Protein AF-A0A497FG04-F1 (afdb_monomer_lite)

Radius of gyration: 17.16 Å; chains: 1; bounding box: 40×21×45 Å

Sequence (90 aa):
MLIGRAGRIAYGLGNFGKAFFYYSVGAYIVFFYVDVVGLDPNLMAVALSIPYGIWNAVNDPLIGFISDRLRTRWGRRIPLIIVGAPLTLL

pLDDT: mean 86.95, std 9.09, range [45.81, 96.69]

Structure (mmCIF, N/CA/C/O backbone):
data_AF-A0A497FG04-F1
#
_entry.id   AF-A0A497FG04-F1
#
loop_
_atom_site.group_PDB
_atom_site.id
_atom_site.type_symbol
_atom_site.label_atom_id
_atom_site.label_alt_id
_atom_site.label_comp_id
_atom_site.label_asym_id
_atom_site.label_entity_id
_atom_site.label_seq_id
_atom_site.pdbx_PDB_ins_code
_atom_site.Cartn_x
_atom_site.Cartn_y
_atom_site.Cartn_z
_atom_site.occupancy
_atom_site.B_iso_or_equiv
_atom_site.auth_seq_id
_atom_site.auth_comp_id
_atom_site.auth_asym_id
_atom_site.auth_atom_id
_atom_site.pdbx_PDB_model_num
ATOM 1 N N . MET A 1 1 ? -14.234 8.415 20.159 1.00 45.81 1 MET A N 1
ATOM 2 C CA . MET A 1 1 ? -12.995 7.618 20.001 1.00 45.81 1 MET A CA 1
ATOM 3 C C . MET A 1 1 ? -11.844 8.395 20.631 1.00 45.81 1 MET A C 1
ATOM 5 O O . MET A 1 1 ? -11.206 9.184 19.952 1.00 45.81 1 MET A O 1
ATOM 9 N N . LEU A 1 2 ? -11.610 8.253 21.937 1.00 49.69 2 LEU A N 1
ATOM 10 C CA . LEU A 1 2 ? -10.436 8.852 22.580 1.00 49.69 2 LEU A CA 1
ATOM 11 C C . LEU A 1 2 ? -9.467 7.727 22.913 1.00 49.69 2 LEU A C 1
ATOM 13 O O . LEU A 1 2 ? -9.507 7.138 23.986 1.00 49.69 2 LEU A O 1
ATOM 17 N N . ILE A 1 3 ? -8.628 7.392 21.938 1.00 69.62 3 ILE A N 1
ATOM 18 C CA . ILE A 1 3 ? -7.489 6.516 22.172 1.00 69.62 3 ILE A CA 1
ATOM 19 C C . ILE A 1 3 ? -6.554 7.280 23.129 1.00 69.62 3 ILE A C 1
ATOM 21 O O . ILE A 1 3 ? -6.087 8.381 22.812 1.00 69.62 3 ILE A O 1
ATOM 25 N N . GLY A 1 4 ? -6.326 6.738 24.331 1.00 85.06 4 GLY A N 1
ATOM 26 C CA . GLY A 1 4 ? -5.405 7.316 25.318 1.00 85.06 4 GLY A CA 1
ATOM 27 C C . GLY A 1 4 ? -3.994 7.522 24.745 1.00 85.06 4 GLY A C 1
ATOM 28 O O . GLY A 1 4 ? -3.674 7.017 23.668 1.00 85.06 4 GLY A O 1
ATOM 29 N N . ARG A 1 5 ? -3.122 8.265 25.445 1.00 84.44 5 ARG A N 1
ATOM 30 C CA . ARG A 1 5 ? -1.753 8.574 24.962 1.00 84.44 5 ARG A CA 1
ATOM 31 C C . ARG A 1 5 ? -0.999 7.320 24.488 1.00 84.44 5 ARG A C 1
ATOM 33 O O . ARG A 1 5 ? -0.444 7.332 23.397 1.00 84.44 5 ARG A O 1
ATOM 40 N N . ALA A 1 6 ? -1.083 6.228 25.249 1.00 84.94 6 ALA A N 1
ATOM 41 C CA . ALA A 1 6 ? -0.470 4.946 24.897 1.00 84.94 6 A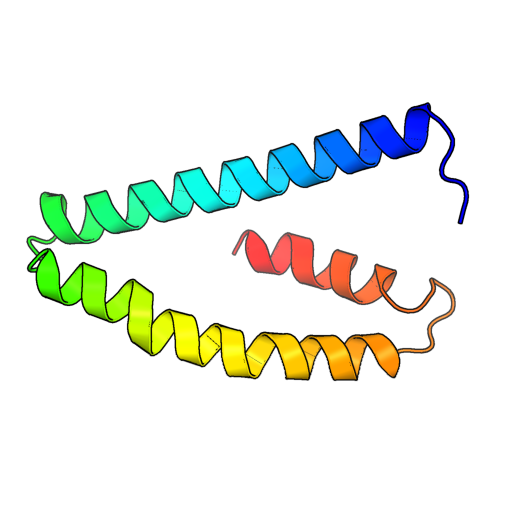LA A CA 1
ATOM 42 C C . ALA A 1 6 ? -0.996 4.366 23.573 1.00 84.94 6 ALA A C 1
ATOM 44 O O . ALA A 1 6 ? -0.213 3.940 22.731 1.00 84.94 6 ALA A O 1
ATOM 45 N N . GLY A 1 7 ? -2.309 4.400 23.333 1.00 84.62 7 GLY A N 1
ATOM 46 C CA . GLY A 1 7 ? -2.865 3.861 22.093 1.00 84.62 7 GLY A CA 1
ATOM 47 C C . GLY A 1 7 ? -2.576 4.738 20.868 1.00 84.62 7 GLY A C 1
ATOM 48 O O . GLY A 1 7 ? -2.473 4.214 19.765 1.00 84.62 7 GLY A O 1
ATOM 49 N N . ARG A 1 8 ? -2.387 6.056 21.039 1.00 83.94 8 ARG A N 1
ATOM 50 C CA . ARG A 1 8 ? -1.912 6.932 19.952 1.00 83.94 8 ARG A CA 1
ATOM 51 C C . ARG A 1 8 ? -0.476 6.600 19.555 1.00 83.94 8 ARG A C 1
ATOM 53 O O . ARG A 1 8 ? -0.181 6.543 18.367 1.00 83.94 8 ARG A O 1
ATOM 60 N N . ILE A 1 9 ? 0.382 6.329 20.539 1.00 89.12 9 ILE A N 1
ATOM 61 C CA . ILE A 1 9 ? 1.762 5.883 20.306 1.00 89.12 9 ILE A CA 1
ATOM 62 C C . ILE A 1 9 ? 1.769 4.511 19.620 1.00 89.12 9 ILE A C 1
ATOM 64 O O . ILE A 1 9 ? 2.445 4.347 18.610 1.00 89.12 9 ILE A O 1
ATOM 68 N N . ALA A 1 10 ? 0.967 3.555 20.100 1.00 85.19 10 ALA A N 1
ATOM 69 C CA . ALA A 1 10 ? 0.848 2.232 19.485 1.00 85.19 10 ALA A CA 1
ATOM 70 C C . ALA A 1 10 ? 0.328 2.301 18.037 1.00 85.19 10 ALA A C 1
ATOM 72 O O . ALA A 1 10 ? 0.864 1.634 17.155 1.00 85.19 10 ALA A O 1
ATOM 73 N N . TYR A 1 11 ? -0.670 3.150 17.766 1.00 83.62 11 TYR A N 1
ATOM 74 C CA . TYR A 1 11 ? -1.160 3.390 16.406 1.00 83.62 11 TYR A CA 1
ATOM 75 C C . TYR A 1 11 ? -0.083 4.019 15.512 1.00 83.62 11 TYR A C 1
ATOM 77 O O . TYR A 1 11 ? 0.091 3.604 14.368 1.00 83.62 11 TYR A O 1
ATOM 85 N N . GLY A 1 12 ? 0.672 4.987 16.042 1.00 87.69 12 GLY A N 1
ATOM 86 C CA . GLY A 1 12 ? 1.797 5.609 15.344 1.00 87.69 12 GLY A CA 1
ATOM 87 C C . GLY A 1 12 ? 2.894 4.607 14.984 1.00 87.69 12 GLY A C 1
ATOM 88 O O . GLY A 1 12 ? 3.319 4.567 13.834 1.00 87.69 12 GLY A O 1
ATOM 89 N N . LEU A 1 13 ? 3.290 3.751 15.929 1.00 88.75 13 LEU A N 1
ATOM 90 C CA . LEU A 1 13 ? 4.258 2.669 15.712 1.00 88.75 13 LEU A CA 1
ATOM 91 C C . LEU A 1 13 ? 3.774 1.663 14.661 1.00 88.75 13 LEU A C 1
ATOM 93 O O . LEU A 1 13 ? 4.535 1.296 13.768 1.00 88.75 13 LEU A O 1
ATOM 97 N N . GLY A 1 14 ? 2.502 1.263 14.722 1.00 85.62 14 GLY A N 1
ATOM 98 C CA . GLY A 1 14 ? 1.911 0.378 13.717 1.00 85.62 14 GLY A CA 1
ATOM 99 C C . GLY A 1 14 ? 1.916 1.004 12.320 1.00 85.62 14 GLY A C 1
ATOM 100 O O . GLY A 1 14 ? 2.295 0.356 11.344 1.00 85.62 14 GLY A O 1
ATOM 101 N N . ASN A 1 15 ? 1.561 2.287 12.215 1.00 88.12 15 ASN A N 1
ATOM 102 C CA . ASN A 1 15 ? 1.600 2.995 10.938 1.00 88.12 15 ASN A CA 1
ATOM 103 C C . ASN A 1 15 ? 3.032 3.200 10.428 1.00 88.12 15 ASN A C 1
ATOM 105 O O . ASN A 1 15 ? 3.256 3.115 9.224 1.00 88.12 15 ASN A O 1
ATOM 109 N N . PHE A 1 16 ? 3.990 3.434 11.326 1.00 91.50 16 PHE A N 1
ATOM 110 C CA . PHE A 1 16 ? 5.402 3.541 10.978 1.00 91.50 16 PHE A CA 1
ATOM 111 C C . PHE A 1 16 ? 5.919 2.241 10.361 1.00 91.50 16 PHE A C 1
ATOM 113 O O . PHE A 1 16 ? 6.462 2.281 9.263 1.00 91.50 16 PHE A O 1
ATOM 120 N N . GLY A 1 17 ? 5.680 1.094 11.006 1.00 88.81 17 GLY A N 1
ATOM 121 C CA . GLY A 1 17 ? 6.093 -0.206 10.468 1.00 88.81 17 GLY A CA 1
ATOM 122 C C . GLY A 1 17 ? 5.486 -0.483 9.090 1.00 88.81 17 GLY A C 1
ATOM 123 O O . GLY A 1 17 ? 6.200 -0.854 8.161 1.00 88.81 17 GLY A O 1
ATOM 124 N N . LYS A 1 18 ? 4.184 -0.205 8.929 1.00 86.38 18 LYS A N 1
ATOM 125 C CA . LYS A 1 18 ? 3.491 -0.338 7.639 1.00 86.38 18 LYS A CA 1
ATOM 126 C C . LYS A 1 18 ? 4.107 0.556 6.557 1.00 86.38 18 LYS A C 1
ATOM 128 O O . LYS A 1 18 ? 4.348 0.097 5.446 1.00 86.38 18 LYS A O 1
ATOM 133 N N . ALA A 1 19 ? 4.334 1.832 6.870 1.00 90.69 19 ALA A N 1
ATOM 134 C CA . ALA A 1 19 ? 4.885 2.795 5.921 1.00 90.69 19 ALA A CA 1
ATOM 135 C C . ALA A 1 19 ? 6.326 2.442 5.542 1.00 90.69 19 ALA A C 1
ATOM 137 O O . ALA A 1 19 ? 6.670 2.475 4.365 1.00 90.69 19 ALA A O 1
ATOM 138 N N . PHE A 1 20 ? 7.141 2.059 6.525 1.00 92.56 20 PHE A N 1
ATOM 139 C CA . PHE A 1 20 ? 8.517 1.637 6.305 1.00 92.56 20 PHE A CA 1
ATOM 140 C C . PHE A 1 20 ? 8.578 0.456 5.336 1.00 92.56 20 PHE A C 1
ATOM 142 O O . PHE A 1 20 ? 9.231 0.557 4.304 1.00 92.56 20 PHE A O 1
ATOM 149 N N . PHE A 1 21 ? 7.817 -0.609 5.606 1.00 88.94 21 PHE A N 1
ATOM 150 C CA . PHE A 1 21 ? 7.762 -1.775 4.725 1.00 88.94 21 PHE A CA 1
ATOM 151 C C . PHE A 1 21 ? 7.330 -1.402 3.300 1.00 88.94 21 PHE A C 1
ATOM 153 O O . PHE A 1 21 ? 8.006 -1.760 2.337 1.00 88.94 21 PHE A O 1
ATOM 160 N N . TYR A 1 22 ? 6.252 -0.624 3.169 1.00 88.62 22 TYR A N 1
ATOM 161 C CA . TYR A 1 22 ? 5.737 -0.185 1.873 1.00 88.62 22 TYR A CA 1
ATOM 162 C C . TYR A 1 22 ? 6.787 0.575 1.046 1.00 88.62 22 TYR A C 1
ATOM 164 O O . TYR A 1 22 ? 6.995 0.262 -0.126 1.00 88.62 22 TYR A O 1
ATOM 172 N N . TYR A 1 23 ? 7.490 1.539 1.651 1.00 92.00 23 TYR A N 1
ATOM 173 C CA . TYR A 1 23 ? 8.512 2.312 0.941 1.00 92.00 23 TYR A CA 1
ATOM 174 C C . TYR A 1 23 ? 9.778 1.501 0.652 1.00 92.00 23 TYR A C 1
ATOM 176 O O . T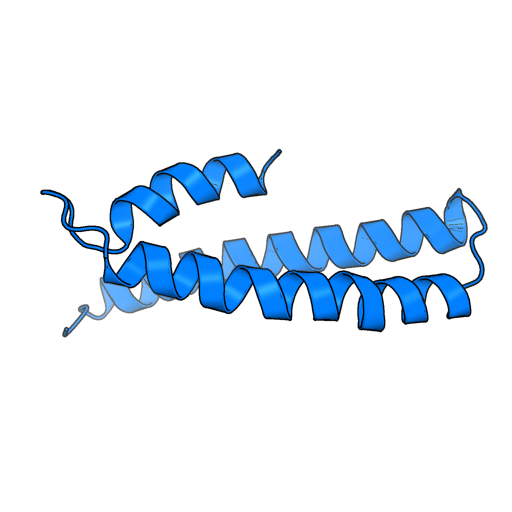YR A 1 23 ? 10.344 1.647 -0.430 1.00 92.00 23 TYR A O 1
ATOM 184 N N . SER A 1 24 ? 10.211 0.633 1.569 1.00 92.94 24 SER A N 1
ATOM 185 C CA . SER A 1 24 ? 11.375 -0.232 1.351 1.00 92.94 24 SER A CA 1
ATOM 186 C C . SER A 1 24 ? 11.156 -1.195 0.184 1.00 92.94 24 SER A C 1
ATOM 188 O O . SER A 1 24 ? 12.009 -1.287 -0.698 1.00 92.94 24 SER A O 1
ATOM 190 N N . VAL A 1 25 ? 10.002 -1.869 0.139 1.00 91.31 25 VAL A N 1
ATOM 191 C CA . VAL A 1 25 ? 9.654 -2.774 -0.966 1.00 91.31 25 VAL A CA 1
ATOM 192 C C . VAL A 1 25 ? 9.478 -1.992 -2.267 1.00 91.31 25 VAL A C 1
ATOM 194 O O . VAL A 1 25 ? 10.022 -2.391 -3.293 1.00 91.31 25 VAL A O 1
ATOM 197 N N . GLY A 1 26 ? 8.791 -0.846 -2.228 1.00 90.88 26 GLY A N 1
ATOM 198 C CA . GLY A 1 26 ? 8.610 0.004 -3.406 1.00 90.88 26 GLY A CA 1
ATOM 199 C C . GLY A 1 26 ? 9.936 0.463 -4.023 1.00 90.88 26 GLY A C 1
ATOM 200 O O . GLY A 1 26 ? 10.115 0.365 -5.235 1.00 90.88 26 GLY A O 1
ATOM 201 N N . ALA A 1 27 ? 10.891 0.897 -3.196 1.00 92.75 27 ALA A N 1
ATOM 202 C CA . ALA A 1 27 ? 12.221 1.294 -3.659 1.00 92.75 27 ALA A CA 1
ATOM 203 C C . ALA A 1 27 ? 12.996 0.113 -4.263 1.00 92.75 27 ALA A C 1
ATOM 205 O O . ALA A 1 27 ? 13.608 0.253 -5.323 1.00 92.75 27 ALA A O 1
ATOM 206 N N . TYR A 1 28 ? 12.930 -1.059 -3.624 1.00 94.25 28 TYR A N 1
ATOM 207 C CA . TYR A 1 28 ? 13.574 -2.268 -4.133 1.00 94.25 28 TYR A CA 1
ATOM 208 C C . TYR A 1 28 ? 13.004 -2.708 -5.486 1.00 94.25 28 TYR A C 1
ATOM 210 O O . TYR A 1 28 ? 13.770 -3.077 -6.370 1.00 94.25 28 TYR A O 1
ATOM 218 N N . ILE A 1 29 ? 11.684 -2.629 -5.679 1.00 92.38 29 ILE A N 1
ATOM 219 C CA . ILE A 1 29 ? 11.035 -2.974 -6.951 1.00 92.38 29 ILE A CA 1
ATOM 220 C C . ILE A 1 29 ? 11.573 -2.095 -8.088 1.00 92.38 29 ILE A C 1
ATOM 222 O O . ILE A 1 29 ? 11.907 -2.616 -9.149 1.00 92.38 29 ILE A O 1
ATOM 226 N N . VAL A 1 30 ? 11.702 -0.781 -7.875 1.00 94.62 30 VAL A N 1
ATOM 227 C CA . VAL A 1 30 ? 12.260 0.121 -8.899 1.00 94.62 30 VAL A CA 1
ATOM 228 C C . VAL A 1 30 ? 13.697 -0.260 -9.239 1.00 94.62 30 VAL A C 1
ATOM 230 O O . VAL A 1 30 ? 13.999 -0.452 -10.414 1.00 94.62 30 VAL A O 1
ATOM 233 N N . PHE A 1 31 ? 14.548 -0.432 -8.224 1.00 95.12 31 PHE A N 1
ATOM 234 C CA . PHE A 1 31 ? 15.936 -0.864 -8.410 1.00 95.12 31 PHE A CA 1
ATOM 235 C C . PHE A 1 31 ? 16.023 -2.196 -9.168 1.00 95.12 31 PHE A C 1
ATOM 237 O O . PHE A 1 31 ? 16.767 -2.327 -10.133 1.00 95.12 31 PHE A O 1
ATOM 244 N N . PHE A 1 32 ? 15.227 -3.190 -8.779 1.00 95.81 32 PHE A N 1
ATOM 245 C CA . PHE A 1 32 ? 15.242 -4.503 -9.412 1.00 95.81 32 PHE A CA 1
ATOM 246 C C . PHE A 1 32 ? 14.863 -4.426 -10.896 1.00 95.81 32 PHE A C 1
ATOM 248 O O . PHE A 1 32 ? 15.574 -4.958 -11.747 1.00 95.81 32 PHE A O 1
ATOM 255 N N . TYR A 1 33 ? 13.767 -3.748 -11.237 1.00 94.88 33 TYR A N 1
ATOM 256 C CA . TYR A 1 33 ? 13.334 -3.691 -12.632 1.00 94.88 33 TYR A CA 1
ATOM 257 C C . TYR A 1 33 ? 14.254 -2.830 -13.499 1.00 94.88 33 TYR A C 1
ATOM 259 O O . TYR A 1 33 ? 14.533 -3.217 -14.630 1.00 94.88 33 TYR A O 1
ATOM 267 N N . VAL A 1 34 ? 14.753 -1.704 -12.991 1.00 96.50 34 VAL A N 1
ATOM 268 C CA . VAL A 1 34 ? 15.598 -0.796 -13.779 1.00 96.50 34 VAL A CA 1
ATOM 269 C C . VAL A 1 34 ? 17.042 -1.290 -13.851 1.00 96.50 34 VAL A C 1
ATOM 271 O O . VAL A 1 34 ? 17.566 -1.467 -14.947 1.00 96.50 34 VAL A O 1
ATOM 274 N N . ASP A 1 35 ? 17.677 -1.557 -12.710 1.00 96.31 35 ASP A N 1
ATOM 275 C CA . ASP A 1 35 ? 19.117 -1.831 -12.649 1.00 96.31 35 ASP A CA 1
ATOM 276 C C . ASP A 1 35 ? 19.461 -3.315 -12.846 1.00 96.31 35 ASP A C 1
ATOM 278 O O . ASP A 1 35 ? 20.517 -3.630 -13.393 1.00 96.31 35 ASP A O 1
ATOM 282 N N . VAL A 1 36 ? 18.593 -4.245 -12.422 1.00 96.69 36 VAL A N 1
ATOM 283 C CA . VAL A 1 36 ? 18.862 -5.695 -12.539 1.00 96.69 36 VAL A CA 1
ATOM 284 C C . VAL A 1 36 ? 18.275 -6.277 -13.823 1.00 96.69 36 VAL A C 1
ATOM 286 O O . VAL A 1 36 ? 18.956 -7.016 -14.532 1.00 96.69 36 VAL A O 1
ATOM 289 N N . VAL A 1 37 ? 17.015 -5.959 -14.132 1.00 96.31 37 VAL A N 1
ATOM 290 C CA . VAL A 1 37 ? 16.326 -6.459 -15.338 1.00 96.31 37 VAL A CA 1
ATOM 291 C C . VAL A 1 37 ? 16.621 -5.590 -16.569 1.00 96.31 37 VAL A C 1
ATOM 293 O O . VAL A 1 37 ? 16.510 -6.076 -17.694 1.00 96.31 37 VAL A O 1
ATOM 296 N N . GLY A 1 38 ? 17.034 -4.331 -16.382 1.00 94.50 38 GLY A N 1
ATOM 297 C CA . GLY A 1 38 ? 17.327 -3.409 -17.483 1.00 94.50 38 GLY A CA 1
ATOM 298 C C . GLY A 1 38 ? 16.081 -2.789 -18.122 1.00 94.50 38 GLY A C 1
ATOM 299 O O . GLY A 1 38 ? 16.112 -2.419 -19.296 1.00 94.50 38 GLY A O 1
ATOM 300 N N . LEU A 1 39 ? 14.963 -2.716 -17.392 1.00 95.88 39 LEU A N 1
ATOM 301 C CA . LEU A 1 39 ? 13.739 -2.070 -17.863 1.00 95.88 39 LEU A CA 1
ATOM 302 C C . LEU A 1 39 ? 13.966 -0.562 -18.030 1.00 95.88 39 LEU A C 1
ATOM 304 O O . LEU A 1 39 ? 14.572 0.082 -17.176 1.00 95.88 39 LEU A O 1
ATOM 308 N N . ASP A 1 40 ? 13.413 0.015 -19.099 1.00 96.00 40 ASP A N 1
ATOM 309 C CA . ASP A 1 40 ? 13.435 1.464 -19.313 1.00 96.00 40 ASP A CA 1
ATOM 310 C C . ASP A 1 40 ? 12.824 2.200 -18.093 1.00 96.00 40 ASP A C 1
ATOM 312 O O . ASP A 1 40 ? 11.662 1.940 -17.739 1.00 96.00 40 ASP A O 1
ATOM 316 N N . PRO A 1 41 ? 13.559 3.137 -17.460 1.00 93.88 41 PRO A N 1
ATOM 317 C CA . PRO A 1 41 ? 13.061 3.922 -16.331 1.00 93.88 41 PRO A CA 1
ATOM 318 C C . PRO A 1 41 ? 11.737 4.644 -16.614 1.00 93.88 41 PRO A C 1
ATOM 320 O O . PRO A 1 41 ? 10.897 4.766 -15.719 1.00 93.88 41 PRO A O 1
ATOM 323 N N . ASN A 1 42 ? 11.513 5.090 -17.853 1.00 95.94 42 ASN A N 1
ATOM 324 C CA . ASN A 1 42 ? 10.276 5.755 -18.254 1.00 95.94 42 ASN A CA 1
ATOM 325 C C . ASN A 1 42 ? 9.095 4.781 -18.241 1.00 95.94 42 ASN A C 1
ATOM 327 O O . ASN A 1 42 ? 8.011 5.136 -17.777 1.00 95.94 42 ASN A O 1
ATOM 331 N N . LEU A 1 43 ? 9.298 3.541 -18.700 1.00 94.19 43 LEU A N 1
ATOM 332 C CA . LEU A 1 43 ? 8.263 2.507 -18.636 1.00 94.19 43 LEU A CA 1
ATOM 333 C C . LEU A 1 43 ? 7.942 2.145 -17.186 1.00 94.19 43 LEU A C 1
ATOM 335 O O . LEU A 1 43 ? 6.767 2.002 -16.845 1.00 94.19 43 LEU A O 1
ATOM 339 N N . MET A 1 44 ? 8.955 2.070 -16.318 1.00 94.44 44 MET A N 1
ATOM 340 C CA . MET A 1 44 ? 8.749 1.826 -14.889 1.00 94.44 44 MET A CA 1
ATOM 341 C C . MET A 1 44 ? 7.948 2.957 -14.226 1.00 94.44 44 MET A C 1
ATOM 343 O O . MET A 1 44 ? 6.992 2.700 -13.490 1.00 94.44 44 MET A O 1
ATOM 347 N N . ALA A 1 45 ? 8.280 4.214 -14.533 1.00 92.00 45 ALA A N 1
ATOM 348 C CA . ALA A 1 45 ? 7.549 5.376 -14.035 1.00 92.00 45 ALA A CA 1
ATOM 349 C C . ALA A 1 45 ? 6.082 5.371 -14.4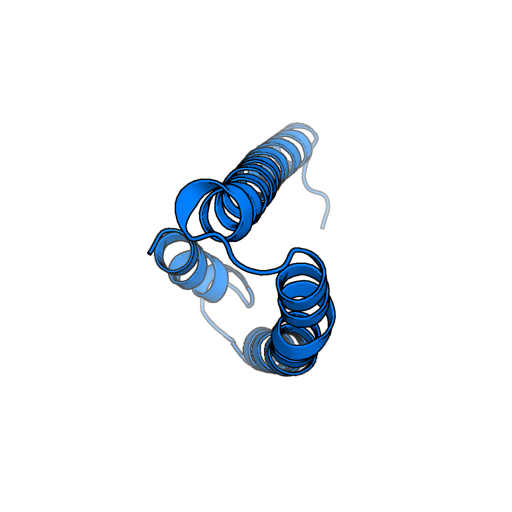98 1.00 92.00 45 ALA A C 1
ATOM 351 O O . ALA A 1 45 ? 5.173 5.606 -13.695 1.00 92.00 45 ALA A O 1
ATOM 352 N N . VAL A 1 46 ? 5.830 5.041 -15.769 1.00 94.75 46 VAL A N 1
ATOM 353 C CA . VAL A 1 46 ? 4.469 4.913 -16.310 1.00 94.75 46 VAL A CA 1
ATOM 354 C C . VAL A 1 46 ? 3.712 3.774 -15.624 1.00 94.75 46 VAL A C 1
ATOM 356 O O . VAL A 1 46 ? 2.559 3.968 -15.235 1.00 94.75 46 VAL A O 1
ATOM 359 N N . ALA A 1 47 ? 4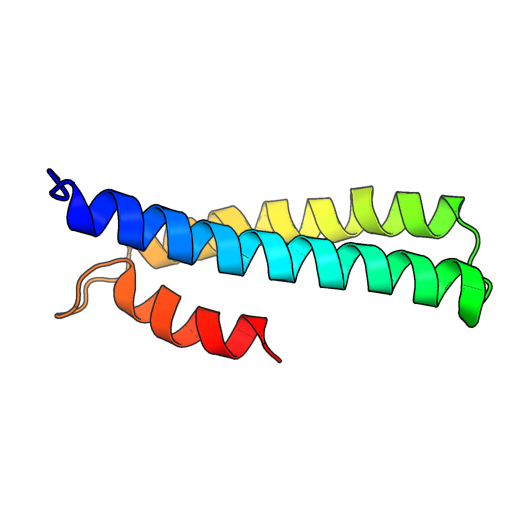.353 2.622 -15.410 1.00 91.38 47 ALA A N 1
ATOM 360 C CA . ALA A 1 47 ? 3.747 1.456 -14.767 1.00 91.38 47 ALA A CA 1
ATOM 361 C C . ALA A 1 47 ? 3.320 1.729 -13.311 1.00 91.38 47 ALA A C 1
ATOM 363 O O . ALA A 1 47 ? 2.214 1.359 -12.903 1.00 91.38 47 ALA A O 1
ATOM 364 N N . LEU A 1 48 ? 4.159 2.429 -12.543 1.00 90.38 48 LEU A N 1
ATOM 365 C CA . LEU A 1 48 ? 3.850 2.830 -11.165 1.00 90.38 48 LEU A CA 1
ATOM 366 C C . LEU A 1 48 ? 2.822 3.965 -11.066 1.00 90.38 48 LEU A C 1
ATOM 368 O O . LEU A 1 48 ? 2.188 4.123 -10.025 1.00 90.38 48 LEU A O 1
ATOM 372 N N . SER A 1 49 ? 2.643 4.762 -12.120 1.00 89.19 49 SER A N 1
ATOM 373 C CA . SER A 1 49 ? 1.710 5.895 -12.093 1.00 89.19 49 SER A CA 1
ATOM 374 C C . SER A 1 49 ? 0.319 5.500 -12.582 1.00 89.19 49 SER A C 1
ATOM 376 O O . SER A 1 49 ? -0.680 5.821 -11.942 1.00 89.19 49 SER A O 1
ATOM 378 N N . ILE A 1 50 ? 0.245 4.796 -13.716 1.00 93.88 50 ILE A N 1
ATOM 379 C CA . ILE A 1 50 ? -1.016 4.534 -14.415 1.00 93.88 50 ILE A CA 1
ATOM 380 C C . ILE A 1 50 ? -1.625 3.196 -13.964 1.00 93.88 50 ILE A C 1
ATOM 382 O O . ILE A 1 50 ? -2.625 3.246 -13.250 1.00 93.88 50 ILE A O 1
ATOM 386 N N . PRO A 1 51 ? -1.068 2.008 -14.292 1.00 91.94 51 PRO A N 1
ATOM 387 C CA . PRO A 1 51 ? -1.624 0.733 -13.836 1.00 91.94 51 PRO A CA 1
ATOM 388 C C . PRO A 1 51 ? -1.821 0.658 -12.324 1.00 91.94 51 PRO A C 1
ATOM 390 O O . PRO A 1 51 ? -2.903 0.304 -11.859 1.00 91.94 51 PRO A O 1
ATOM 393 N N . TYR A 1 52 ? -0.798 1.031 -11.554 1.00 90.25 52 TYR A N 1
ATOM 394 C CA . TYR A 1 52 ? -0.873 0.990 -10.097 1.00 90.25 52 TYR A CA 1
ATOM 395 C C . TYR A 1 52 ? -1.872 2.017 -9.537 1.00 90.25 52 TYR A C 1
ATOM 397 O O . TYR A 1 52 ? -2.644 1.705 -8.631 1.00 90.25 52 TYR A O 1
ATOM 405 N N . GLY A 1 53 ? -1.927 3.221 -10.116 1.00 90.12 53 GLY A N 1
ATOM 406 C CA . GLY A 1 53 ? -2.920 4.233 -9.757 1.00 90.12 53 GLY A CA 1
ATOM 407 C C . GLY A 1 53 ? -4.354 3.772 -10.030 1.00 90.12 53 GLY A C 1
ATOM 408 O O . GLY A 1 53 ? -5.209 3.887 -9.155 1.00 90.12 53 GLY A O 1
ATOM 409 N N . ILE A 1 54 ? -4.610 3.187 -11.204 1.00 94.75 54 ILE A N 1
ATOM 410 C CA . ILE A 1 54 ? -5.920 2.631 -11.580 1.00 94.75 54 ILE A CA 1
ATOM 411 C C . ILE A 1 54 ? -6.303 1.484 -10.643 1.00 94.75 54 ILE A C 1
ATOM 413 O O . ILE A 1 54 ? -7.437 1.432 -10.167 1.00 94.75 54 ILE A O 1
ATOM 417 N N . TRP A 1 55 ? -5.359 0.590 -10.342 1.00 92.44 55 TRP A N 1
ATOM 418 C CA . TRP A 1 55 ? -5.577 -0.501 -9.398 1.00 92.44 55 TRP A CA 1
ATOM 419 C C . TRP A 1 55 ? -6.036 0.023 -8.033 1.00 92.44 55 TRP A C 1
ATOM 421 O O . TRP A 1 55 ? -7.053 -0.438 -7.515 1.00 92.44 55 TRP A O 1
ATOM 431 N N . ASN A 1 56 ? -5.358 1.028 -7.476 1.00 90.69 56 ASN A N 1
ATOM 432 C CA . ASN A 1 56 ? -5.764 1.624 -6.199 1.00 90.69 56 ASN A CA 1
ATOM 433 C C . ASN A 1 56 ? -7.101 2.367 -6.301 1.00 90.69 56 ASN A C 1
ATOM 435 O O . ASN A 1 56 ? -7.959 2.206 -5.437 1.00 90.69 56 ASN A O 1
ATOM 439 N N . ALA A 1 57 ? -7.336 3.093 -7.397 1.00 92.81 57 ALA A N 1
ATOM 440 C CA . ALA A 1 57 ? -8.590 3.809 -7.625 1.00 92.81 57 ALA A CA 1
ATOM 441 C C . ALA A 1 57 ? -9.819 2.883 -7.641 1.00 92.81 57 ALA A C 1
ATOM 443 O O . ALA A 1 57 ? -10.914 3.316 -7.289 1.00 92.81 57 ALA A O 1
ATOM 444 N N . VAL A 1 58 ? -9.648 1.616 -8.027 1.00 94.88 58 VAL A N 1
ATOM 445 C CA . VAL A 1 58 ? -10.710 0.600 -7.980 1.00 94.88 58 VAL A CA 1
ATOM 446 C C . VAL A 1 58 ? -10.766 -0.094 -6.617 1.00 94.88 58 VAL A C 1
ATOM 448 O O . VAL A 1 58 ? -11.854 -0.267 -6.059 1.00 94.88 58 VAL A O 1
ATOM 451 N N . ASN A 1 59 ? -9.618 -0.492 -6.064 1.00 90.94 59 ASN A N 1
ATOM 452 C CA . ASN A 1 59 ? -9.582 -1.264 -4.822 1.00 90.94 59 ASN A CA 1
ATOM 453 C C . ASN A 1 59 ? -9.968 -0.450 -3.590 1.00 90.94 59 ASN A C 1
ATOM 455 O O . ASN A 1 59 ? -10.669 -0.977 -2.725 1.00 90.94 59 ASN A O 1
ATOM 459 N N . ASP A 1 60 ? -9.570 0.818 -3.507 1.00 91.81 60 ASP A N 1
ATOM 460 C CA . ASP A 1 60 ? -9.840 1.643 -2.329 1.00 91.81 60 ASP A CA 1
ATOM 461 C C . ASP A 1 60 ? -11.353 1.827 -2.094 1.00 91.81 60 ASP A C 1
ATOM 463 O O . ASP A 1 60 ? -11.817 1.561 -0.976 1.00 91.81 60 ASP A O 1
ATOM 467 N N . PRO A 1 61 ? -12.178 2.174 -3.108 1.00 93.00 61 PRO A N 1
ATOM 468 C CA . PRO A 1 61 ? -13.631 2.191 -2.959 1.00 93.00 61 PRO A CA 1
ATOM 469 C C . PRO A 1 61 ? -14.230 0.815 -2.664 1.00 93.00 61 PRO A C 1
ATOM 471 O O . PRO A 1 61 ? -15.155 0.721 -1.855 1.00 93.00 61 PRO A O 1
ATOM 474 N N . LEU A 1 62 ? -13.720 -0.253 -3.289 1.00 92.06 62 LEU A N 1
ATOM 475 C CA . L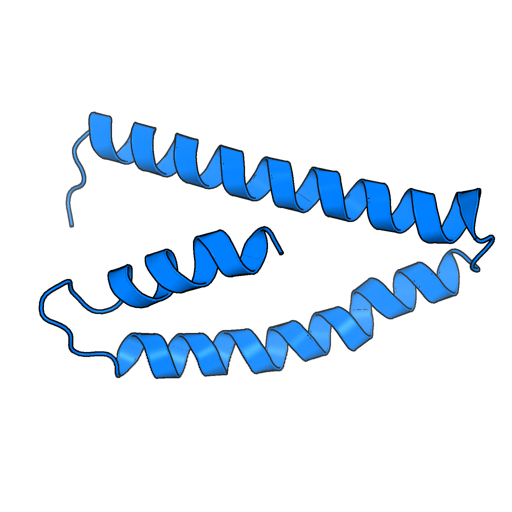EU A 1 62 ? -14.233 -1.612 -3.094 1.00 92.06 62 LEU A CA 1
ATOM 476 C C . LEU A 1 62 ? -14.053 -2.064 -1.639 1.00 92.06 62 LEU A C 1
ATOM 478 O O . LEU A 1 62 ? -15.011 -2.478 -0.981 1.00 92.06 62 LEU A O 1
ATOM 482 N N . ILE A 1 63 ? -12.833 -1.942 -1.117 1.00 89.56 63 ILE A N 1
ATOM 483 C CA . ILE A 1 63 ? -12.513 -2.292 0.267 1.00 89.56 63 ILE A CA 1
ATOM 484 C C . ILE A 1 63 ? -13.215 -1.342 1.237 1.00 89.56 63 ILE A C 1
ATOM 486 O O . ILE A 1 63 ? -13.720 -1.797 2.266 1.00 89.56 63 ILE A O 1
ATOM 490 N N . GLY A 1 64 ? -13.319 -0.051 0.910 1.00 88.94 64 GLY A N 1
ATOM 491 C CA . GLY A 1 64 ? -14.092 0.917 1.690 1.00 88.94 64 GLY A CA 1
ATOM 492 C C . GLY A 1 64 ? -15.559 0.504 1.836 1.00 88.94 64 GLY A C 1
ATOM 493 O O . GLY A 1 64 ? -16.083 0.420 2.948 1.00 88.94 64 GLY A O 1
ATOM 494 N N . PHE A 1 65 ? -16.196 0.134 0.729 1.00 90.38 65 PHE A N 1
ATOM 495 C CA . PHE A 1 65 ? -17.579 -0.330 0.700 1.00 90.38 65 PHE A CA 1
ATOM 496 C C . PHE A 1 65 ? -17.791 -1.633 1.481 1.00 90.38 65 PHE A C 1
ATOM 498 O O . PHE A 1 65 ? -18.759 -1.760 2.237 1.00 90.38 65 PHE A O 1
ATOM 505 N N . ILE A 1 66 ? -16.882 -2.600 1.329 1.00 88.50 66 ILE A N 1
ATOM 506 C CA . ILE A 1 66 ? -16.910 -3.862 2.083 1.00 88.50 66 ILE A CA 1
ATOM 507 C C . ILE A 1 66 ? -16.751 -3.582 3.585 1.00 88.50 66 ILE A C 1
ATOM 509 O O . ILE A 1 66 ? -17.524 -4.092 4.398 1.00 88.50 66 ILE A O 1
ATOM 513 N N . SER A 1 67 ? -15.800 -2.721 3.952 1.00 87.19 67 SER A N 1
ATOM 514 C CA . SER A 1 67 ? -15.526 -2.292 5.330 1.00 87.19 67 SER A CA 1
ATOM 515 C C . SER A 1 67 ? -16.739 -1.654 6.003 1.00 87.19 67 SER A C 1
ATOM 517 O O . SER A 1 67 ? -17.036 -1.952 7.163 1.00 87.19 67 SER A O 1
ATOM 519 N N . ASP A 1 68 ? -17.493 -0.830 5.278 1.00 87.12 68 ASP A N 1
ATOM 520 C CA . ASP A 1 68 ? -18.684 -0.177 5.824 1.00 87.12 68 ASP A CA 1
ATOM 521 C C . ASP A 1 68 ? -19.860 -1.145 6.022 1.00 87.12 68 ASP A C 1
ATOM 523 O O . ASP A 1 68 ? -20.684 -0.957 6.929 1.00 87.12 68 ASP A O 1
ATOM 527 N N . ARG A 1 69 ? -19.927 -2.208 5.211 1.00 84.44 69 ARG A N 1
ATOM 528 C CA . ARG A 1 69 ? -20.987 -3.226 5.266 1.00 84.44 69 ARG A CA 1
ATOM 529 C C . ARG A 1 69 ? -20.690 -4.374 6.226 1.00 84.44 69 ARG A C 1
ATOM 531 O O . ARG A 1 69 ? -21.639 -4.995 6.710 1.00 84.44 69 ARG A O 1
ATOM 538 N N . LEU A 1 70 ? -19.425 -4.641 6.558 1.00 84.12 70 LEU A N 1
ATOM 539 C CA . LEU A 1 70 ? -19.071 -5.682 7.525 1.00 84.12 70 LEU A CA 1
ATOM 540 C C . LEU A 1 70 ? -19.614 -5.336 8.920 1.00 84.12 70 LEU A C 1
ATOM 542 O O . LEU A 1 70 ? -19.130 -4.433 9.600 1.00 84.12 70 LEU A O 1
ATOM 546 N N . ARG A 1 71 ? -20.602 -6.098 9.394 1.00 80.56 71 ARG A N 1
ATOM 547 C CA . ARG A 1 71 ? -21.053 -6.071 10.792 1.00 80.56 71 ARG A CA 1
ATOM 548 C C . ARG A 1 71 ? -20.643 -7.373 11.463 1.00 80.56 71 ARG A C 1
ATOM 550 O O . ARG A 1 71 ? -21.343 -8.372 11.363 1.00 80.56 71 ARG A O 1
ATOM 557 N N . THR A 1 72 ? -19.497 -7.358 12.137 1.00 82.62 72 THR A N 1
ATOM 558 C CA . THR A 1 72 ? -19.017 -8.511 12.912 1.00 82.62 72 THR A CA 1
ATOM 559 C C . THR A 1 72 ? -18.949 -8.184 14.399 1.00 82.62 72 THR A C 1
ATOM 561 O O . THR A 1 72 ? -18.875 -7.016 14.787 1.00 82.62 72 THR A O 1
ATOM 564 N N . ARG A 1 73 ? -18.919 -9.227 15.238 1.00 81.69 73 ARG A N 1
ATOM 565 C CA . ARG A 1 73 ? -18.759 -9.117 16.700 1.00 81.69 73 ARG A CA 1
ATOM 566 C C . ARG A 1 73 ? -17.466 -8.416 17.138 1.00 81.69 73 ARG A C 1
ATOM 568 O O . ARG A 1 73 ? -17.395 -7.921 18.254 1.00 81.69 73 ARG A O 1
ATOM 575 N N . TRP A 1 74 ? -16.465 -8.354 16.260 1.00 78.69 74 TRP A N 1
ATOM 576 C CA . TRP A 1 74 ? -15.182 -7.687 16.499 1.00 78.69 74 TRP A CA 1
ATOM 577 C C . TRP A 1 74 ? -15.137 -6.264 15.919 1.00 78.69 74 TRP A C 1
ATOM 579 O O . TRP A 1 74 ? -14.093 -5.621 15.915 1.00 78.69 74 TRP A O 1
ATOM 589 N N . GLY A 1 75 ? -16.265 -5.749 15.424 1.00 78.56 75 GLY A N 1
ATOM 590 C CA . GLY A 1 75 ? -16.362 -4.437 14.792 1.00 78.56 75 GLY A CA 1
ATOM 591 C C . GLY A 1 75 ? -16.221 -4.479 13.268 1.00 78.56 75 GLY A C 1
ATOM 592 O O . GLY A 1 75 ? -16.148 -5.539 12.647 1.00 78.56 75 GLY A O 1
ATOM 593 N N . ARG A 1 76 ? -16.231 -3.292 12.651 1.00 75.81 76 ARG A N 1
ATOM 594 C CA . ARG A 1 76 ? -16.295 -3.134 11.185 1.00 75.81 76 ARG A CA 1
ATOM 595 C C . ARG A 1 76 ? -14.957 -3.374 10.473 1.00 75.81 76 ARG A C 1
ATOM 597 O O . ARG A 1 76 ? -14.916 -4.032 9.446 1.00 75.81 76 ARG A O 1
ATOM 604 N N . ARG A 1 77 ? -13.851 -2.874 11.044 1.00 77.25 77 ARG A N 1
ATOM 605 C CA . ARG A 1 77 ? -12.523 -2.841 10.388 1.00 77.25 77 ARG A CA 1
ATOM 606 C C . ARG A 1 77 ? -11.541 -3.916 10.859 1.00 77.25 77 ARG A C 1
ATOM 608 O O . ARG A 1 77 ? -10.605 -4.233 10.138 1.00 77.25 77 ARG A O 1
ATOM 615 N N . ILE A 1 78 ? -11.745 -4.480 12.051 1.00 80.81 78 ILE A N 1
ATOM 616 C CA . ILE A 1 78 ? -10.813 -5.450 12.650 1.00 80.81 78 ILE A CA 1
ATOM 617 C C . ILE A 1 78 ? -10.668 -6.731 11.805 1.00 80.81 78 ILE A C 1
ATOM 619 O O . ILE A 1 78 ? -9.529 -7.125 11.566 1.00 80.81 78 ILE A O 1
ATOM 623 N N . PRO A 1 79 ? -11.743 -7.349 11.270 1.00 81.38 79 PRO A N 1
ATOM 624 C CA . PRO A 1 79 ? -11.604 -8.545 10.433 1.00 81.38 79 PRO A CA 1
ATOM 625 C C . PRO A 1 79 ? -10.791 -8.291 9.159 1.00 81.38 79 PRO A C 1
ATOM 627 O O . PRO A 1 79 ? -9.960 -9.111 8.785 1.00 81.38 79 PRO A O 1
ATOM 630 N N . LEU A 1 80 ? -10.984 -7.129 8.526 1.00 83.69 80 LEU A N 1
ATOM 631 C CA . LEU A 1 80 ? -10.250 -6.750 7.318 1.00 83.69 80 LEU A CA 1
ATOM 632 C C . LEU A 1 80 ? -8.765 -6.522 7.594 1.00 83.69 80 LEU A C 1
ATOM 634 O O . LEU A 1 80 ? -7.940 -6.892 6.771 1.00 83.69 80 LEU A O 1
ATOM 638 N N . ILE A 1 81 ? -8.411 -5.961 8.752 1.00 82.62 81 ILE A N 1
ATOM 639 C CA . ILE A 1 81 ? -7.006 -5.789 9.145 1.00 82.62 81 ILE A CA 1
ATOM 640 C C . ILE A 1 81 ? -6.355 -7.149 9.426 1.00 82.62 81 ILE A C 1
ATOM 642 O O . ILE A 1 81 ? -5.225 -7.370 9.005 1.00 82.62 81 ILE A O 1
ATOM 646 N N . ILE A 1 82 ? -7.062 -8.068 10.092 1.00 83.38 82 ILE A N 1
ATOM 647 C CA . ILE A 1 82 ? -6.544 -9.411 10.405 1.00 83.38 82 ILE A CA 1
ATOM 648 C C . ILE A 1 82 ? -6.285 -10.222 9.134 1.00 83.38 82 ILE A C 1
ATOM 650 O O . ILE A 1 82 ? -5.292 -10.938 9.073 1.00 83.38 82 ILE A O 1
ATOM 654 N N . VAL A 1 83 ? -7.155 -10.111 8.127 1.00 82.88 83 VAL A N 1
ATOM 655 C CA . VAL A 1 83 ? -6.966 -10.790 6.835 1.00 82.88 83 VAL A CA 1
ATOM 656 C C . VAL A 1 83 ? -5.952 -10.048 5.965 1.00 82.88 83 VAL A C 1
ATOM 658 O O . VAL A 1 83 ? -5.104 -10.677 5.344 1.00 82.88 83 VAL A O 1
ATOM 661 N N . GLY A 1 84 ? -6.008 -8.717 5.933 1.00 80.31 84 GLY A N 1
ATOM 662 C CA . GLY A 1 84 ? -5.152 -7.893 5.085 1.00 80.31 84 GLY A CA 1
ATOM 663 C C . GLY A 1 84 ? -3.687 -7.889 5.513 1.00 80.31 84 GLY A C 1
ATOM 664 O O . GLY A 1 84 ? -2.821 -7.932 4.652 1.00 80.31 84 GLY A O 1
ATOM 665 N N . ALA A 1 85 ? -3.392 -7.894 6.816 1.00 78.38 85 ALA A N 1
ATOM 666 C CA . ALA A 1 85 ? -2.019 -7.866 7.326 1.00 78.38 85 ALA A CA 1
ATOM 667 C C . ALA A 1 85 ? -1.127 -9.030 6.829 1.00 78.38 85 ALA A C 1
ATOM 669 O O . ALA A 1 85 ? -0.025 -8.756 6.354 1.00 78.38 85 ALA A O 1
ATOM 670 N N . PRO A 1 86 ? -1.551 -10.309 6.880 1.00 78.19 86 PRO A N 1
ATOM 671 C CA . PRO A 1 86 ? -0.786 -11.396 6.275 1.00 78.19 86 PRO A CA 1
ATOM 672 C C . PRO A 1 86 ? -0.815 -11.341 4.745 1.00 78.19 86 PRO A C 1
ATOM 674 O O . PRO A 1 86 ? 0.187 -11.662 4.120 1.00 78.19 86 PRO A O 1
ATOM 677 N N . LEU A 1 87 ? -1.919 -10.891 4.137 1.00 77.88 87 LEU A N 1
ATOM 678 C CA . LEU A 1 87 ? -2.027 -10.787 2.679 1.00 77.88 87 LEU A CA 1
ATOM 679 C C . LEU A 1 87 ? -1.062 -9.750 2.091 1.00 77.88 87 LEU A C 1
ATOM 681 O O . LEU A 1 87 ? -0.597 -9.926 0.979 1.00 77.88 87 LEU A O 1
ATOM 685 N N . THR A 1 88 ? -0.743 -8.689 2.838 1.00 72.56 88 THR A N 1
ATOM 686 C CA . THR A 1 88 ? 0.258 -7.685 2.439 1.00 72.56 88 THR A CA 1
ATOM 687 C C . THR A 1 88 ? 1.706 -8.154 2.573 1.00 72.56 88 THR A C 1
ATOM 689 O O . THR A 1 88 ? 2.603 -7.457 2.108 1.00 72.56 88 THR A O 1
ATOM 692 N N . LEU A 1 89 ? 1.948 -9.276 3.258 1.00 66.81 89 LEU A N 1
ATOM 693 C CA . LEU A 1 89 ? 3.281 -9.864 3.425 1.00 66.81 89 LEU A CA 1
ATOM 694 C C . LEU A 1 89 ? 3.578 -10.973 2.402 1.00 66.81 89 LEU A C 1
ATOM 696 O O . LEU A 1 89 ? 4.732 -11.389 2.310 1.00 66.81 89 LEU A O 1
ATOM 700 N N . LEU A 1 90 ? 2.556 -11.456 1.688 1.00 62.38 90 LEU A N 1
ATOM 701 C CA . LEU A 1 90 ? 2.663 -12.405 0.575 1.00 62.38 90 LEU A CA 1
ATOM 702 C C . LEU A 1 90 ? 2.877 -11.656 -0.742 1.00 62.38 90 LEU A C 1
ATOM 704 O O . LEU A 1 90 ? 3.656 -12.179 -1.567 1.00 62.38 90 LEU A O 1
#

Foldseek 3Di:
DDDDPVRVVVVVVVVVVVVVVVVVVVVVVLCCCCVVVVDDNVVVVCCCCPVVVVVCVVVVVVVVVQLVPDDDPVHRCVVVCVVVVVVVVD

Secondary structure (DSSP, 8-state):
----HHHHHHHHHHHHHHHHHHHHHHHHHHHIIIIIS---HHHHHHHHHTHHHHHHHHHHHHHHHHHHH---TT-SSHHHHHHHHHHTT-

=== Feature glossary ===
Feature key, reading from the visual/contextual features back to the raw sequence:

Rendered structure images. Six rendered views show the 3D structure from the faces of a cube — i.e. along ±x, ±y, ±z. Rendering representation is drawn randomly per protein from cartoon (secondary-structure ribbons), sticks (backbone bonds), or molecular surface; coloring is either N→C rainbow (blue at the N-terminus through red at the C-terminus) or one color per chain.

Contact-map, Ramachandran, and PAE plots. The contact map is a binary N×N matrix image: pixel (i, j) is dark where Cα_i and Cα_j are within 8 Å and |i−j|>4. Because the |i−j|>4 filter removes local helical contacts, off-diagonal stripes parallel to the main diagonal indicate parallel β-sheets; stripes perpendicular to it indicate antiparallel β-sheets. The Ramachandran plot scatters every residue's (φ, ψ) pair against the sterically allowed regions. The PAE heatmap renders the predicted-aligned-error matrix.

InterPro / GO / CATH / organism. Database cross-references. InterPro integrates a dozen domain/family signature databases into unified entries with residue-range hits. GO terms attach function/process/location labels with evidence codes. CATH codes position the fold in a four-level structural taxonomy. Organism is the NCBI-taxonomy species name.

Nearest PDB structures. The Foldseek neighbor list gives the closest experimentally determined structures in the PDB, ranked by structural alignment. TM-score near 1 means near-identical fold; near 0.3 means only rough topology match. This is how one finds what a novel AlphaFold prediction most resembles in the solved-structure universe.

Predicted aligned error. PAE(i, j) answers: if I align the predicted and true structures on residue i, how far off (in Å) do I expect residue j to be? A block-diagonal PAE matrix with low values on the blocks and high values off-diagonal is the signature of a multi-domain protein with confidently predicted domains but uncertain inter-domain orientation.

Solvent-accessible surface area. Accessible surface area quantifies burial. A residue with SASA near zero is packed into the hydrophobic core; one with SASA >100 Å² sits on the surface. Computed here via the Shrake–Rupley numerical algorithm with a 1.4 Å probe.

B-factor. B-factor (Debye–Waller factor) reflects atomic displacement in the crystal lattice. It is an experimental observable (units Å²), not a prediction; low values mean the atom is pinned down, high values mean it moves or is heterogeneous across the crystal.

pLDDT. For AlphaFold models, the B-factor field carries pLDDT — the model's own estimate of local accuracy on a 0–100 scale. Regions with pLDDT<50 should be treated as essentially unmodeled; they often correspond to intrinsically disordered segments.

Backbone torsions (φ/ψ). φ (phi) and ψ (psi) are the two rotatable backbone dihedrals per residue: φ is the C(i-1)–N–Cα–C torsion, ψ is the N–Cα–C–N(i+1) torsion, both in degrees on (−180°, 180°]. α-helical residues cluster near (−60°, −45°); β-strand residues near (−120°, +130°). A Ramachandran plot is simply a scatter of (φ, ψ) for every residue.

Radius of gyration, Cα contacts, bounding box. Radius of gyration (Rg) is the root-mean-square distance of Cα atoms from their centroid — a single number for overall size and compactness. A globular domain of N residues has Rg ≈ 2.2·N^0.38 Å; an extended or disordered chain has a much larger Rg. The Cα contact count is the number of residue pairs whose Cα atoms are within 8 Å and are more than four positions apart in sequence — a standard proxy for tertiary packing density. 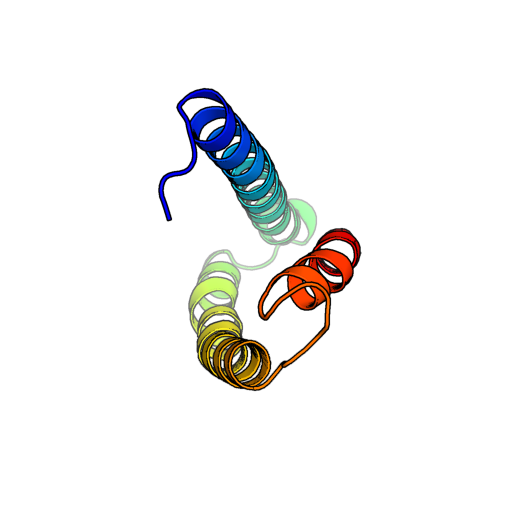The bounding box is the smallest axis-aligned box enclosing all Cα atoms.

Secondary structure (3-state, P-SEA). Three-state secondary structure (P-SEA) collapses the eight DSSP classes into helix (a), strand (b), and coil (c). P-SEA assigns these from Cα geometry alone — distances and angles — without requiring backbone oxygens, so it works on any Cα trace.

Secondary structure (8-state, DSSP). DSSP 8-state secondary structure assigns each residue one of H (α-helix), G (3₁₀-helix), I (π-helix), E (extended β-strand), B (isolated β-bridge), T (hydrogen-bonded turn), S (bend), or '-' (coil). The assignment is computed from backbone hydrogen-bond geometry via the Kabsch–Sander algorithm.

Foldseek 3Di. A 3Di character summarizes, for each residue, the relative orientation of the Cα frame of its nearest spatial neighbor. Because it encodes fold topology rather than chemistry, 3Di alignments detect remote structural similarity that sequence alignment misses.

mmCIF coordinates. The mmCIF block holds the 3D Cartesian coordinates of each backbone atom (N, Cα, C, O) in ångströms. mmCIF is the PDB's canonical archive format — a tagged-loop text representation of the atomic model.

Sequence. Sequence gives the chain of amino acids in standard one-letter code (A=alanine, C=cysteine, …, Y=tyrosine), read N→C. It is the only feature that is directly encoded by the gene; all structural features are derived from the folded form of this sequence.